Protein AF-A0A4Q2M3E2-F1 (afdb_monomer)

Structure (mmCIF, N/CA/C/O backbone):
data_AF-A0A4Q2M3E2-F1
#
_entry.id   AF-A0A4Q2M3E2-F1
#
loop_
_atom_site.group_PDB
_atom_site.id
_atom_site.type_symbol
_atom_site.label_atom_id
_atom_site.label_alt_id
_atom_site.label_comp_id
_atom_site.label_asym_id
_atom_site.label_entity_id
_atom_site.label_seq_id
_atom_site.pdbx_PDB_ins_code
_atom_site.Cartn_x
_atom_site.Cartn_y
_atom_site.Cartn_z
_atom_site.occupancy
_atom_site.B_iso_or_equiv
_atom_site.auth_seq_id
_atom_site.auth_comp_id
_atom_site.auth_asym_id
_atom_site.auth_atom_id
_atom_site.pdbx_PDB_model_num
ATOM 1 N N . MET A 1 1 ? 8.301 -7.054 -16.021 1.00 90.81 1 MET A N 1
ATOM 2 C CA . MET A 1 1 ? 7.286 -6.750 -14.988 1.00 90.81 1 MET A CA 1
ATOM 3 C C . MET A 1 1 ? 7.882 -6.357 -13.637 1.00 90.81 1 MET A C 1
ATOM 5 O O . MET A 1 1 ? 7.492 -5.316 -13.138 1.00 90.81 1 MET A O 1
ATOM 9 N N . LEU A 1 2 ? 8.833 -7.103 -13.045 1.00 96.81 2 LEU A N 1
ATOM 10 C CA . LEU A 1 2 ? 9.427 -6.723 -11.745 1.00 96.81 2 LEU A CA 1
ATOM 11 C C . LEU A 1 2 ? 10.051 -5.319 -11.746 1.00 96.81 2 LEU A C 1
ATOM 13 O O . LEU A 1 2 ? 9.661 -4.465 -10.958 1.00 96.81 2 LEU A O 1
ATOM 17 N N . GLN A 1 3 ? 11.000 -5.068 -12.649 1.00 97.94 3 GLN A N 1
ATOM 18 C CA . GLN A 1 3 ? 11.699 -3.783 -12.718 1.00 97.94 3 GLN A CA 1
ATOM 19 C C . GLN A 1 3 ? 10.750 -2.615 -13.013 1.00 97.94 3 GLN A C 1
ATOM 21 O O . GLN A 1 3 ? 10.870 -1.560 -12.407 1.00 97.94 3 GLN A O 1
ATOM 26 N N . GLU A 1 4 ? 9.775 -2.834 -13.892 1.00 98.00 4 GLU A N 1
ATOM 27 C CA . GLU A 1 4 ? 8.735 -1.862 -14.233 1.00 98.00 4 GLU A CA 1
ATOM 28 C C . GLU A 1 4 ? 7.862 -1.507 -13.020 1.00 98.00 4 GLU A C 1
ATOM 30 O O . GLU A 1 4 ? 7.656 -0.331 -12.735 1.00 98.00 4 GLU A O 1
ATOM 35 N N . ALA A 1 5 ? 7.419 -2.505 -12.245 1.00 98.25 5 ALA A N 1
ATOM 36 C CA . ALA A 1 5 ? 6.669 -2.281 -11.012 1.00 98.25 5 ALA A CA 1
ATOM 37 C C . ALA A 1 5 ? 7.482 -1.481 -9.985 1.00 98.25 5 ALA A C 1
ATOM 39 O O . ALA A 1 5 ? 6.970 -0.532 -9.393 1.00 98.25 5 ALA A O 1
ATOM 40 N N . LEU A 1 6 ? 8.764 -1.820 -9.809 1.00 98.44 6 LEU A N 1
ATOM 41 C CA . LEU A 1 6 ? 9.655 -1.094 -8.903 1.00 98.44 6 LEU A CA 1
ATOM 42 C C . LEU A 1 6 ? 9.876 0.354 -9.355 1.00 98.44 6 LEU A C 1
ATOM 44 O O . LEU A 1 6 ? 9.803 1.257 -8.526 1.00 98.44 6 LEU A O 1
ATOM 48 N N . GLN A 1 7 ? 10.105 0.586 -10.649 1.00 98.44 7 GLN A N 1
ATOM 49 C CA . GLN A 1 7 ? 10.254 1.933 -11.207 1.00 98.44 7 GLN A CA 1
ATOM 50 C C . GLN A 1 7 ? 8.977 2.755 -11.048 1.00 98.44 7 GLN A C 1
ATOM 52 O O . GLN A 1 7 ? 9.047 3.913 -10.642 1.00 98.44 7 GLN A O 1
ATOM 57 N N . LYS A 1 8 ? 7.810 2.158 -11.310 1.00 98.19 8 LYS A N 1
ATOM 58 C CA . LYS A 1 8 ? 6.512 2.811 -11.122 1.00 98.19 8 LYS A CA 1
ATOM 59 C C . LYS A 1 8 ? 6.305 3.235 -9.667 1.00 98.19 8 LYS A C 1
ATOM 61 O O . LYS A 1 8 ? 6.026 4.402 -9.418 1.00 98.19 8 LYS A O 1
ATOM 66 N N . LEU A 1 9 ? 6.504 2.328 -8.710 1.00 98.19 9 LEU A N 1
ATOM 67 C CA . LEU A 1 9 ? 6.361 2.643 -7.284 1.00 98.19 9 LEU A CA 1
ATOM 68 C C . LEU A 1 9 ? 7.360 3.718 -6.829 1.00 98.19 9 LEU A C 1
ATOM 70 O O . LEU A 1 9 ? 6.979 4.648 -6.126 1.00 98.19 9 LEU A O 1
ATOM 74 N N . GLN A 1 10 ? 8.620 3.637 -7.266 1.00 98.12 10 GLN A N 1
ATOM 75 C CA . GLN A 1 10 ? 9.626 4.666 -6.973 1.00 98.12 10 GLN A CA 1
ATOM 76 C C . GLN A 1 10 ? 9.237 6.029 -7.549 1.00 98.12 10 GLN A C 1
ATOM 78 O O . GLN A 1 10 ? 9.383 7.042 -6.867 1.00 98.12 10 GLN A O 1
ATOM 83 N N . LYS A 1 11 ? 8.713 6.057 -8.780 1.00 98.12 11 LYS A N 1
ATOM 84 C CA . LYS A 1 11 ? 8.223 7.280 -9.415 1.00 98.12 11 LYS A CA 1
ATOM 85 C C . LYS A 1 11 ? 7.061 7.888 -8.632 1.00 98.12 11 LYS A C 1
ATOM 87 O O . LYS A 1 11 ? 7.096 9.077 -8.354 1.00 98.12 11 LYS A O 1
ATOM 92 N N . GLU A 1 12 ? 6.080 7.089 -8.220 1.00 97.62 12 GLU A N 1
ATOM 93 C CA . GLU A 1 12 ? 4.945 7.576 -7.423 1.00 97.62 12 GLU A CA 1
ATOM 94 C C . GLU A 1 12 ? 5.381 8.177 -6.076 1.00 97.62 12 GLU A C 1
ATOM 96 O O . GLU A 1 12 ? 4.845 9.204 -5.652 1.00 97.62 12 GLU A O 1
ATOM 101 N N . VAL A 1 13 ? 6.389 7.579 -5.430 1.00 97.56 13 VAL A N 1
ATOM 102 C CA . VAL A 1 13 ? 7.006 8.126 -4.211 1.00 97.56 13 VAL A CA 1
ATOM 103 C C . VAL A 1 13 ? 7.719 9.451 -4.494 1.00 97.56 13 VAL A C 1
ATOM 105 O O . VAL A 1 13 ? 7.543 10.414 -3.748 1.00 97.56 13 VAL A O 1
ATOM 108 N N . ALA A 1 14 ? 8.505 9.518 -5.571 1.00 97.19 14 ALA A N 1
ATOM 109 C CA . ALA A 1 14 ? 9.248 10.718 -5.953 1.00 97.19 14 ALA A CA 1
ATOM 110 C C . ALA A 1 14 ? 8.330 11.879 -6.376 1.00 97.19 14 ALA A C 1
ATOM 112 O O . ALA A 1 14 ? 8.617 13.030 -6.051 1.00 97.19 14 ALA A O 1
ATOM 113 N N . ASP A 1 15 ? 7.213 11.577 -7.043 1.00 96.88 15 AS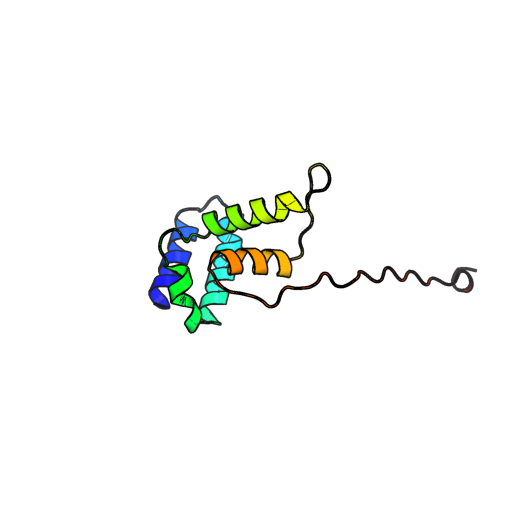P A N 1
ATOM 114 C CA . ASP A 1 15 ? 6.208 12.551 -7.481 1.00 96.88 15 ASP A CA 1
ATOM 115 C C . ASP A 1 15 ? 5.367 13.092 -6.296 1.00 96.88 15 ASP A C 1
ATOM 117 O O . ASP A 1 15 ? 4.680 14.106 -6.436 1.00 96.88 15 ASP A O 1
ATOM 121 N N . SER A 1 16 ? 5.459 12.473 -5.107 1.00 93.81 16 SER A N 1
ATOM 122 C CA . SER A 1 16 ? 4.694 12.830 -3.897 1.00 93.81 16 SER A CA 1
ATOM 123 C C . SER A 1 16 ? 5.585 13.199 -2.691 1.00 93.81 16 SER A C 1
ATOM 125 O O . SER A 1 16 ? 5.390 12.681 -1.589 1.00 93.81 16 SER A O 1
ATOM 127 N N . PRO A 1 17 ? 6.558 14.124 -2.821 1.00 88.69 17 PRO A N 1
ATOM 128 C CA . PRO A 1 17 ? 7.628 14.311 -1.830 1.00 88.69 17 PRO A CA 1
ATOM 129 C C . PRO A 1 17 ? 7.150 14.828 -0.463 1.00 88.69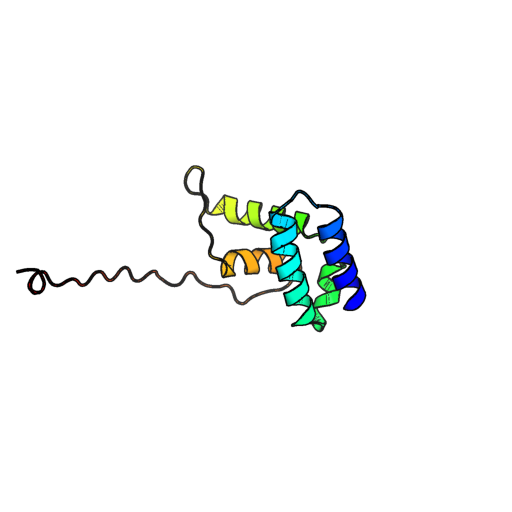 17 PRO A C 1
ATOM 131 O O . PRO A 1 17 ? 7.854 14.678 0.536 1.00 88.69 17 PRO A O 1
ATOM 134 N N . LYS A 1 18 ? 5.965 15.447 -0.410 1.00 92.25 18 LYS A N 1
ATOM 135 C CA . LYS A 1 18 ? 5.360 15.989 0.818 1.00 92.25 18 LYS A CA 1
ATOM 136 C C . LYS A 1 18 ? 4.369 15.029 1.482 1.00 92.25 18 LYS A C 1
ATOM 138 O O . LYS A 1 18 ? 3.911 15.321 2.580 1.00 92.25 18 LYS A O 1
ATOM 143 N N . ASP A 1 19 ? 4.039 13.909 0.842 1.00 94.56 19 ASP A N 1
ATOM 144 C CA . ASP A 1 19 ? 3.083 12.939 1.371 1.00 94.56 19 ASP A CA 1
ATOM 145 C C . ASP A 1 19 ? 3.833 11.832 2.128 1.00 94.56 19 ASP A C 1
ATOM 147 O O . ASP A 1 19 ? 4.479 10.955 1.551 1.00 94.56 19 ASP A O 1
ATOM 151 N N . GLU A 1 20 ? 3.812 11.908 3.459 1.00 94.94 20 GLU A N 1
ATOM 152 C CA . GLU A 1 20 ? 4.442 10.914 4.337 1.00 94.94 20 GLU A CA 1
ATOM 153 C C . GLU A 1 20 ? 3.814 9.525 4.206 1.00 94.94 20 GLU A C 1
ATOM 155 O O . GLU A 1 20 ? 4.534 8.527 4.263 1.00 94.94 20 GLU A O 1
ATOM 160 N N . TYR A 1 21 ? 2.508 9.447 3.947 1.00 94.50 21 TYR A N 1
ATOM 161 C CA . TYR A 1 21 ? 1.805 8.177 3.795 1.00 94.50 21 TYR A CA 1
ATOM 162 C C . TYR A 1 21 ? 2.217 7.476 2.505 1.00 94.50 21 TYR A C 1
ATOM 164 O O . TYR A 1 21 ? 2.479 6.272 2.517 1.00 94.50 21 TYR A O 1
ATOM 172 N N . VAL A 1 22 ? 2.333 8.225 1.402 1.00 96.69 22 VAL A N 1
ATOM 173 C CA . VAL A 1 22 ? 2.824 7.680 0.126 1.00 96.69 22 VAL A CA 1
ATOM 174 C C . VAL A 1 22 ? 4.275 7.222 0.255 1.00 96.69 22 VAL A C 1
ATOM 176 O O . VAL A 1 22 ? 4.611 6.149 -0.242 1.00 96.69 22 VAL A O 1
ATOM 179 N N . ARG A 1 23 ? 5.129 7.976 0.959 1.00 95.81 23 ARG A N 1
ATOM 180 C CA . ARG A 1 23 ? 6.529 7.582 1.191 1.00 95.81 23 ARG A CA 1
ATOM 181 C C . ARG A 1 23 ? 6.642 6.295 2.010 1.00 95.81 23 ARG A C 1
ATOM 183 O O . ARG A 1 23 ? 7.333 5.370 1.583 1.00 95.81 23 ARG A O 1
ATOM 190 N N . MET A 1 24 ? 5.951 6.223 3.148 1.00 95.44 24 MET A N 1
ATOM 191 C CA . MET A 1 24 ? 5.980 5.052 4.029 1.00 95.44 24 MET A CA 1
ATOM 192 C C . MET A 1 24 ? 5.409 3.816 3.326 1.00 95.44 24 MET A C 1
ATOM 194 O O . MET A 1 24 ? 6.069 2.780 3.255 1.00 95.44 24 MET A O 1
ATOM 198 N N . LEU A 1 25 ? 4.210 3.933 2.744 1.00 96.50 25 LEU A N 1
ATOM 199 C CA . LEU A 1 25 ? 3.575 2.807 2.066 1.00 96.50 25 LEU A CA 1
ATOM 200 C C . LEU A 1 25 ? 4.336 2.398 0.802 1.00 96.50 25 LEU A C 1
ATOM 202 O O . LEU A 1 25 ? 4.440 1.213 0.498 1.00 96.50 25 LEU A O 1
ATOM 206 N N . GLY A 1 26 ? 4.905 3.357 0.073 1.00 97.12 26 GLY A N 1
ATOM 207 C CA . GLY A 1 26 ? 5.725 3.081 -1.100 1.00 97.12 26 GLY A CA 1
ATOM 208 C C . GLY A 1 26 ? 6.950 2.229 -0.775 1.00 97.12 26 GLY A C 1
ATOM 209 O O . GLY A 1 26 ? 7.228 1.276 -1.502 1.00 97.12 26 GLY A O 1
ATOM 210 N N . ALA A 1 27 ? 7.640 2.507 0.335 1.00 96.38 27 ALA A N 1
ATOM 211 C CA . ALA A 1 27 ? 8.762 1.685 0.790 1.00 96.38 27 ALA A CA 1
ATOM 212 C C . ALA A 1 27 ? 8.328 0.240 1.109 1.00 96.38 27 ALA A C 1
ATOM 214 O O . ALA A 1 27 ? 8.965 -0.710 0.645 1.00 96.38 27 ALA A O 1
ATOM 215 N N . GLU A 1 28 ? 7.210 0.074 1.820 1.00 96.44 28 GLU A N 1
ATOM 216 C CA . GLU A 1 28 ? 6.621 -1.239 2.121 1.00 96.44 28 GLU A CA 1
ATOM 217 C C . GLU A 1 28 ? 6.243 -2.014 0.850 1.00 96.44 28 GLU A C 1
ATOM 219 O O . GLU A 1 28 ? 6.594 -3.187 0.704 1.00 96.44 28 GLU A O 1
ATOM 224 N N . LEU A 1 29 ? 5.587 -1.364 -0.116 1.00 97.81 29 LEU A N 1
ATOM 225 C CA . LEU A 1 29 ? 5.190 -2.000 -1.376 1.00 97.81 29 LEU A CA 1
ATOM 226 C C . LEU A 1 29 ? 6.395 -2.369 -2.248 1.00 97.81 29 LEU A C 1
ATOM 228 O O . LEU A 1 29 ? 6.409 -3.439 -2.856 1.00 97.81 29 LEU A O 1
ATOM 232 N N . ILE A 1 30 ? 7.432 -1.529 -2.280 1.00 98.31 30 ILE A N 1
ATOM 233 C CA . ILE A 1 30 ? 8.694 -1.835 -2.965 1.00 98.31 30 ILE A CA 1
ATOM 234 C C . ILE A 1 30 ? 9.335 -3.093 -2.363 1.00 98.31 30 ILE A C 1
ATOM 236 O O . ILE A 1 30 ? 9.767 -3.979 -3.105 1.00 98.31 30 ILE A O 1
ATOM 240 N N . ASN A 1 31 ? 9.378 -3.200 -1.033 1.00 97.88 31 ASN A N 1
ATOM 241 C CA . ASN A 1 31 ? 9.902 -4.384 -0.352 1.00 97.88 31 ASN A CA 1
ATOM 242 C C . ASN A 1 31 ? 9.034 -5.619 -0.622 1.00 97.88 31 ASN A C 1
ATOM 244 O O . ASN A 1 31 ? 9.567 -6.685 -0.935 1.00 97.88 31 ASN A O 1
ATOM 248 N N . TYR A 1 32 ? 7.709 -5.465 -0.595 1.00 97.25 32 TYR A N 1
ATOM 249 C CA . TYR A 1 32 ? 6.772 -6.538 -0.914 1.00 97.25 32 TYR A CA 1
ATOM 250 C C . TYR A 1 32 ? 6.992 -7.094 -2.328 1.00 97.25 32 TYR A C 1
ATOM 252 O O . TYR A 1 32 ? 7.091 -8.309 -2.500 1.00 97.25 32 TYR A O 1
ATOM 260 N N . VAL A 1 33 ? 7.119 -6.223 -3.333 1.00 97.81 33 VAL A N 1
ATOM 261 C CA . VAL A 1 33 ? 7.334 -6.617 -4.735 1.00 97.81 33 VAL A CA 1
ATOM 262 C C . VAL A 1 33 ? 8.686 -7.307 -4.935 1.00 97.81 33 VAL A C 1
ATOM 264 O O . VAL A 1 33 ? 8.773 -8.257 -5.711 1.00 97.81 33 VAL A O 1
ATOM 267 N N . ARG A 1 34 ? 9.739 -6.884 -4.221 1.00 97.75 34 ARG A N 1
ATOM 268 C CA . ARG A 1 34 ? 11.043 -7.576 -4.242 1.00 97.75 34 ARG A CA 1
ATOM 269 C C . ARG A 1 34 ? 10.955 -8.987 -3.665 1.00 97.75 34 ARG A C 1
ATOM 271 O O . ARG A 1 34 ? 11.565 -9.895 -4.219 1.00 97.75 34 ARG A O 1
ATOM 278 N N . ALA A 1 35 ? 10.209 -9.158 -2.576 1.00 97.62 35 ALA A N 1
ATOM 279 C CA . ALA A 1 35 ? 10.013 -10.455 -1.933 1.00 97.62 35 ALA A CA 1
ATOM 280 C C . ALA A 1 35 ? 9.062 -11.378 -2.719 1.00 97.62 35 ALA A C 1
ATOM 282 O O . ALA A 1 35 ? 9.169 -12.594 -2.608 1.00 97.62 35 ALA A O 1
ATOM 283 N N . ASN A 1 36 ? 8.155 -10.812 -3.522 1.00 97.25 36 ASN A N 1
ATOM 284 C CA . ASN A 1 36 ? 7.123 -11.539 -4.267 1.00 97.25 36 ASN A CA 1
ATOM 285 C C . ASN A 1 36 ? 7.132 -11.119 -5.750 1.00 97.25 36 ASN A C 1
ATOM 287 O O . ASN A 1 36 ? 6.210 -10.440 -6.220 1.00 97.25 36 ASN A O 1
ATOM 291 N N . PRO A 1 37 ? 8.187 -11.467 -6.509 1.00 96.94 37 PRO A N 1
ATOM 292 C CA . PRO A 1 37 ? 8.357 -10.989 -7.880 1.00 96.94 37 PRO A CA 1
ATOM 293 C C . PRO A 1 37 ? 7.256 -11.472 -8.837 1.00 96.94 37 PRO A C 1
ATOM 295 O O . PRO A 1 37 ? 6.977 -10.802 -9.834 1.00 96.94 37 PRO A O 1
ATOM 298 N N . ASP A 1 38 ? 6.589 -12.586 -8.522 1.00 96.94 38 ASP A N 1
ATOM 299 C CA . ASP A 1 38 ? 5.426 -13.108 -9.247 1.00 96.94 38 ASP A CA 1
ATOM 300 C C . ASP A 1 38 ? 4.204 -12.175 -9.160 1.00 96.94 38 ASP A C 1
ATOM 302 O O . ASP A 1 38 ? 3.365 -12.168 -10.061 1.00 96.94 38 ASP A O 1
ATOM 306 N N . LYS A 1 39 ? 4.120 -11.335 -8.118 1.00 97.50 39 LYS A N 1
ATOM 307 C CA . LYS A 1 39 ? 3.033 -10.358 -7.932 1.00 97.50 39 LYS A CA 1
ATOM 308 C C . LYS A 1 39 ? 3.278 -9.024 -8.629 1.00 97.50 39 LYS A C 1
ATOM 310 O O . LYS A 1 39 ? 2.348 -8.227 -8.735 1.00 97.50 39 LYS A O 1
ATOM 315 N N . ALA A 1 40 ? 4.480 -8.770 -9.148 1.00 97.81 40 ALA A N 1
ATOM 316 C CA . ALA A 1 40 ? 4.828 -7.499 -9.788 1.00 97.81 40 ALA A CA 1
ATOM 317 C C . ALA A 1 40 ? 3.835 -7.007 -10.870 1.00 97.81 40 ALA A C 1
ATOM 319 O O . ALA A 1 40 ? 3.542 -5.809 -10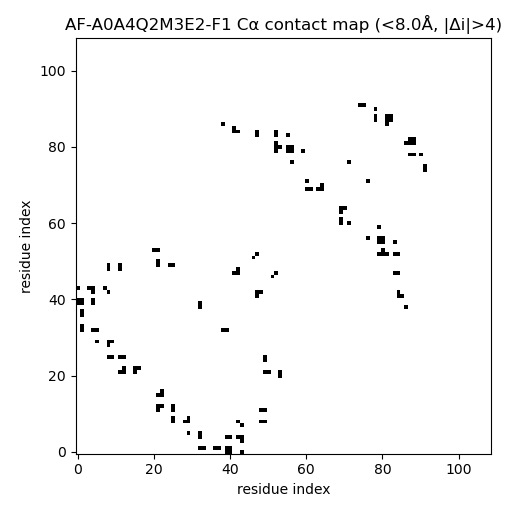.877 1.00 97.81 40 ALA A O 1
ATOM 320 N N . PRO A 1 41 ? 3.260 -7.862 -11.750 1.00 97.69 41 PRO A N 1
ATOM 321 C CA . PRO A 1 41 ? 2.293 -7.414 -12.759 1.00 97.69 41 PRO A CA 1
ATOM 322 C C . PRO A 1 41 ? 1.056 -6.713 -12.175 1.00 97.69 41 PRO A C 1
ATOM 324 O O . PRO A 1 41 ? 0.477 -5.841 -12.819 1.00 97.69 41 PRO A O 1
ATOM 327 N N . LEU A 1 42 ? 0.666 -7.044 -10.942 1.00 97.56 42 LEU A N 1
ATOM 328 C CA . LEU A 1 42 ? -0.507 -6.464 -10.284 1.00 97.56 42 LEU A CA 1
ATOM 329 C C . LEU A 1 42 ? -0.311 -4.985 -9.924 1.00 97.56 42 LEU A C 1
ATOM 331 O O . LEU A 1 42 ? -1.277 -4.228 -9.866 1.00 97.56 42 LEU A O 1
ATOM 335 N N . PHE A 1 43 ? 0.936 -4.551 -9.736 1.00 97.44 43 PHE A N 1
ATOM 336 C CA . PHE A 1 43 ? 1.278 -3.178 -9.352 1.00 97.44 43 PHE A CA 1
ATOM 337 C C . PHE A 1 43 ? 1.348 -2.210 -10.534 1.00 97.44 43 PHE A C 1
ATOM 339 O O . PHE A 1 43 ? 1.278 -0.994 -10.338 1.00 97.44 43 PHE A O 1
ATOM 346 N N . VAL A 1 44 ? 1.459 -2.735 -11.756 1.00 96.56 44 VAL A N 1
ATOM 347 C CA . VAL A 1 44 ? 1.448 -1.950 -13.001 1.00 96.56 44 VAL A CA 1
ATOM 348 C C . VAL A 1 44 ? 0.094 -1.979 -13.709 1.00 96.56 44 VAL A C 1
ATOM 350 O O . VAL A 1 44 ? -0.079 -1.308 -14.722 1.00 96.56 44 VAL A O 1
ATOM 353 N N . ALA A 1 45 ? -0.878 -2.730 -13.180 1.00 95.75 45 ALA A N 1
ATOM 354 C CA . ALA A 1 45 ? -2.208 -2.808 -13.763 1.00 95.75 45 ALA A CA 1
ATOM 355 C C . ALA A 1 45 ? -2.879 -1.423 -13.818 1.00 95.75 45 ALA A C 1
ATOM 357 O O . ALA A 1 45 ? -2.670 -0.563 -12.955 1.00 95.75 45 ALA A O 1
ATOM 358 N N . GLN A 1 46 ? -3.705 -1.208 -14.844 1.00 94.38 46 GLN A N 1
ATOM 359 C CA . GLN A 1 46 ? -4.353 0.080 -15.075 1.00 94.38 46 GLN A CA 1
ATOM 360 C C . GLN A 1 46 ? -5.168 0.519 -13.849 1.00 94.38 46 GLN A C 1
ATOM 362 O O . GLN A 1 46 ? -5.921 -0.259 -13.262 1.00 94.38 46 GLN A O 1
ATOM 367 N N . GLY A 1 47 ? -5.004 1.784 -13.458 1.00 92.81 47 GLY A N 1
ATOM 368 C CA . GLY A 1 47 ? -5.718 2.378 -12.328 1.00 92.81 47 GLY A CA 1
ATOM 369 C C . GLY A 1 47 ? -5.179 2.000 -10.946 1.00 92.81 47 GLY A C 1
ATOM 370 O O . GLY A 1 47 ? -5.764 2.437 -9.958 1.00 92.81 47 GLY A O 1
ATOM 371 N N . LYS A 1 48 ? -4.087 1.224 -10.848 1.00 96.69 48 LYS A N 1
ATOM 372 C CA . LYS A 1 48 ? -3.414 0.931 -9.575 1.00 96.69 48 LYS A CA 1
ATOM 373 C C . LYS A 1 48 ? -2.392 2.012 -9.235 1.00 96.69 48 LYS A C 1
ATOM 375 O O . LYS A 1 48 ? -1.526 2.312 -10.055 1.00 96.69 48 LYS A O 1
ATOM 380 N N . SER A 1 49 ? -2.452 2.552 -8.023 1.00 98.00 49 SER A N 1
ATOM 381 C CA . SER A 1 49 ? -1.454 3.482 -7.477 1.00 98.00 49 SER A CA 1
ATOM 382 C C . SER A 1 49 ? -1.371 3.389 -5.952 1.00 98.00 49 SER A C 1
ATOM 384 O O . SER A 1 49 ? -2.307 2.916 -5.297 1.00 98.00 49 SER A O 1
ATOM 386 N N . ILE A 1 50 ? -0.278 3.886 -5.372 1.00 98.00 50 ILE A N 1
ATOM 387 C CA . ILE A 1 50 ? -0.072 3.984 -3.922 1.00 98.00 50 ILE A CA 1
ATOM 388 C C . ILE A 1 50 ? -1.183 4.840 -3.309 1.00 98.00 50 ILE A C 1
ATOM 390 O O . ILE A 1 50 ? -1.852 4.411 -2.369 1.00 98.00 50 ILE A O 1
ATOM 394 N N . GLN A 1 51 ? -1.459 6.006 -3.897 1.00 97.12 51 GLN A N 1
ATOM 395 C CA . GLN A 1 51 ? -2.535 6.887 -3.441 1.00 97.12 51 GLN A CA 1
ATOM 396 C C . GLN A 1 51 ? -3.915 6.218 -3.551 1.00 97.12 51 GLN A C 1
ATOM 398 O O . GLN A 1 51 ? -4.748 6.353 -2.652 1.00 97.12 51 GLN A O 1
ATOM 403 N N . GLY A 1 52 ? -4.150 5.441 -4.613 1.00 97.69 52 GLY A N 1
ATOM 404 C CA . GLY A 1 52 ? -5.367 4.647 -4.772 1.00 97.69 52 GLY A CA 1
ATOM 405 C C . GLY A 1 52 ? -5.521 3.589 -3.679 1.00 97.69 52 GLY A C 1
ATOM 406 O O . GLY A 1 52 ? -6.610 3.428 -3.126 1.00 97.69 52 GLY A O 1
ATOM 407 N N . SER A 1 53 ? -4.424 2.932 -3.302 1.00 97.50 53 SER A N 1
ATOM 408 C CA . SER A 1 53 ? -4.416 1.945 -2.220 1.00 97.50 53 SER A CA 1
ATOM 409 C C . SER A 1 53 ? -4.647 2.572 -0.838 1.00 97.50 53 SE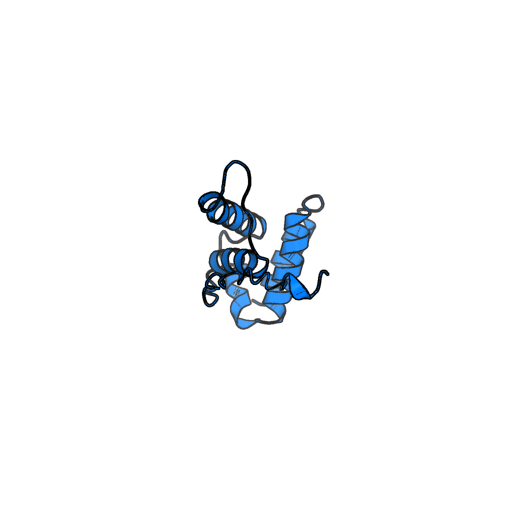R A C 1
ATOM 411 O O . SER A 1 53 ? -5.414 2.026 -0.046 1.00 97.50 53 SER A O 1
ATOM 413 N N . LEU A 1 54 ? -4.112 3.772 -0.577 1.00 96.19 54 LEU A N 1
ATOM 414 C CA . LEU A 1 54 ? -4.412 4.550 0.634 1.00 96.19 54 LEU A CA 1
ATOM 415 C C . LEU A 1 54 ? -5.887 4.965 0.695 1.00 96.19 54 LEU A C 1
ATOM 417 O O . LEU A 1 54 ? -6.522 4.862 1.745 1.00 96.19 54 LEU A O 1
ATOM 421 N N . ALA A 1 55 ? -6.463 5.396 -0.430 1.00 96.25 55 ALA A N 1
ATOM 422 C CA . ALA A 1 55 ? -7.884 5.726 -0.507 1.00 96.25 55 ALA A CA 1
ATOM 423 C C . ALA A 1 55 ? -8.774 4.493 -0.269 1.00 96.25 55 ALA A C 1
ATOM 425 O O . ALA A 1 55 ? -9.805 4.598 0.400 1.00 96.25 55 ALA A O 1
ATOM 426 N N . ALA A 1 56 ? -8.379 3.324 -0.781 1.00 95.62 56 ALA A N 1
ATOM 427 C CA . ALA A 1 56 ? -9.064 2.062 -0.515 1.00 95.62 56 ALA A CA 1
ATOM 428 C C . ALA A 1 56 ? -8.979 1.674 0.969 1.00 95.62 56 ALA A C 1
ATOM 430 O O . ALA A 1 56 ? -10.008 1.358 1.571 1.00 95.62 56 ALA A O 1
ATOM 431 N N . MET A 1 57 ? -7.792 1.795 1.574 1.00 94.44 57 MET A N 1
ATOM 432 C CA . MET A 1 57 ? -7.582 1.570 3.005 1.00 94.44 57 MET A CA 1
ATOM 433 C C . MET A 1 57 ? -8.482 2.470 3.847 1.00 94.44 57 MET A C 1
ATOM 435 O O . MET A 1 57 ? -9.251 1.975 4.668 1.00 94.44 57 MET A O 1
ATOM 439 N N . ARG A 1 58 ? -8.487 3.778 3.574 1.00 93.81 58 ARG A N 1
ATOM 440 C CA . ARG A 1 58 ? -9.370 4.731 4.252 1.00 93.81 58 ARG A CA 1
ATOM 441 C C . ARG A 1 58 ? -10.842 4.312 4.168 1.00 93.81 58 ARG A C 1
ATOM 443 O O . ARG A 1 58 ? -11.499 4.236 5.200 1.00 93.81 58 ARG A O 1
ATOM 450 N N . LYS A 1 59 ? -11.351 3.991 2.973 1.00 94.50 59 LYS A N 1
ATOM 451 C CA . LYS A 1 59 ? -12.757 3.580 2.777 1.00 94.50 59 LYS A CA 1
ATOM 452 C C . LYS A 1 59 ? -13.119 2.292 3.517 1.00 94.50 59 LYS A C 1
ATOM 454 O O . LYS A 1 59 ? -14.250 2.148 3.976 1.00 94.50 59 LYS A O 1
ATOM 459 N N . ALA A 1 60 ? -12.203 1.329 3.596 1.00 92.25 60 ALA A N 1
ATOM 460 C CA . ALA A 1 60 ? -12.439 0.089 4.330 1.00 92.25 60 ALA A CA 1
ATOM 461 C C . ALA A 1 60 ? -12.486 0.339 5.844 1.00 92.25 60 ALA A C 1
ATOM 463 O O . ALA A 1 60 ? -13.377 -0.160 6.530 1.00 92.25 60 ALA A O 1
ATOM 464 N N . VAL A 1 61 ? -11.559 1.155 6.342 1.00 91.62 61 VAL A N 1
ATOM 465 C CA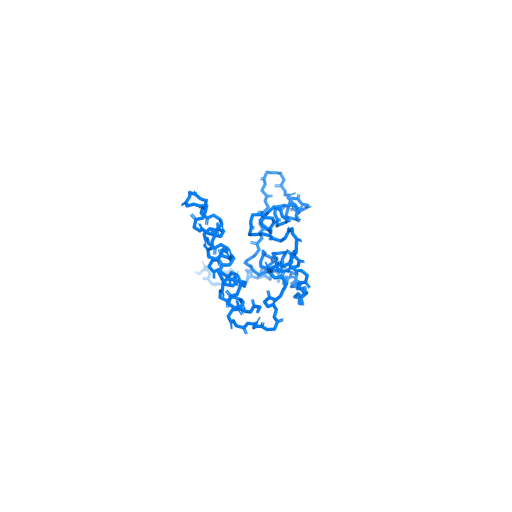 . VAL A 1 61 ? -11.406 1.486 7.763 1.00 91.62 61 VAL A CA 1
ATOM 466 C C . VAL A 1 61 ? -12.531 2.393 8.265 1.00 91.62 61 VAL A C 1
ATOM 468 O O . VAL A 1 61 ? -13.007 2.217 9.385 1.00 91.62 61 VAL A O 1
ATOM 471 N N . GLU A 1 62 ? -13.042 3.295 7.423 1.00 92.88 62 GLU A N 1
ATOM 472 C CA . GLU A 1 62 ? -14.202 4.144 7.731 1.00 92.88 62 GLU A CA 1
ATOM 473 C C . GLU A 1 62 ? -15.446 3.331 8.135 1.00 92.88 62 GLU A C 1
ATOM 475 O O . GLU A 1 62 ? -16.253 3.812 8.927 1.00 92.88 62 GLU A O 1
ATOM 480 N N . LYS A 1 63 ? -15.578 2.078 7.678 1.00 91.44 63 LYS A N 1
ATOM 481 C CA . LYS A 1 63 ? -16.687 1.184 8.063 1.00 91.44 63 LYS A CA 1
ATOM 482 C C . LYS A 1 63 ? -16.592 0.670 9.502 1.00 91.44 63 LYS A C 1
ATOM 484 O O . LYS A 1 63 ? -17.609 0.291 10.069 1.00 91.44 63 LYS A O 1
ATOM 489 N N . LYS A 1 64 ? -15.386 0.627 10.076 1.00 89.50 64 LYS A N 1
ATOM 490 C CA . LYS A 1 64 ? -15.116 0.180 11.457 1.00 89.50 64 LYS A CA 1
ATOM 491 C C . LYS A 1 64 ? -15.023 1.352 12.444 1.00 89.50 64 LYS A C 1
ATOM 493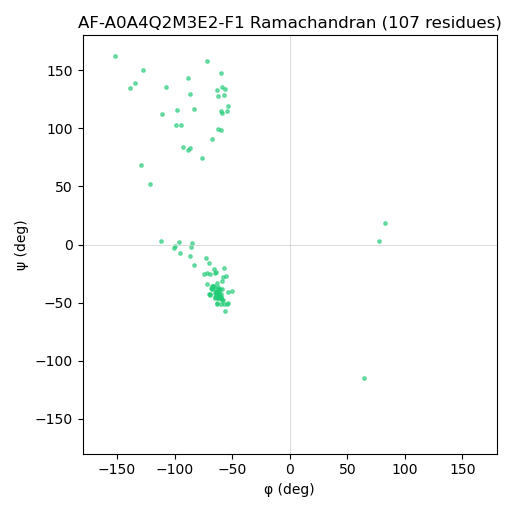 O O . LYS A 1 64 ? -14.712 1.157 13.616 1.00 89.50 64 LYS A O 1
ATOM 498 N N . LYS A 1 65 ? -15.233 2.576 11.963 1.00 92.12 65 LYS A N 1
ATOM 499 C CA . LYS A 1 65 ? -15.036 3.809 12.720 1.00 92.12 65 LYS A CA 1
ATOM 500 C C . LYS A 1 65 ? -15.991 3.892 13.911 1.00 92.12 65 LYS A C 1
ATOM 502 O O . LYS A 1 65 ? -17.196 3.714 13.759 1.00 92.12 65 LYS A O 1
ATOM 507 N N . GLN A 1 66 ? -15.455 4.243 15.074 1.00 90.62 66 GLN A N 1
ATOM 508 C CA . GLN A 1 66 ? -16.219 4.591 16.268 1.00 90.62 66 GLN A CA 1
ATOM 509 C C . GLN A 1 66 ? -16.042 6.094 16.524 1.00 90.62 66 GLN A C 1
ATOM 511 O O . GLN A 1 66 ? -14.942 6.580 16.788 1.00 90.62 66 GLN A O 1
ATOM 516 N N . GLY A 1 67 ? -17.121 6.865 16.357 1.00 90.94 67 GLY A N 1
ATOM 517 C CA . GLY A 1 67 ? -17.071 8.327 16.430 1.00 90.94 67 GLY A CA 1
ATOM 518 C C . GLY A 1 67 ? -16.212 8.944 15.317 1.00 90.94 67 GLY A C 1
ATOM 519 O O . GLY A 1 67 ? -16.548 8.866 14.131 1.00 90.94 67 GLY A O 1
ATOM 520 N N . ASN A 1 68 ? -15.102 9.590 15.689 1.00 91.81 68 ASN A N 1
ATOM 521 C CA . ASN A 1 68 ? -14.155 10.211 14.758 1.00 91.81 68 ASN A CA 1
ATOM 522 C C . ASN A 1 68 ? -12.899 9.358 14.474 1.00 91.81 68 ASN A C 1
ATOM 524 O O . ASN A 1 68 ? -12.104 9.764 13.629 1.00 91.81 68 ASN A O 1
ATOM 528 N N . MET A 1 69 ? -12.753 8.181 15.092 1.00 90.56 69 MET A N 1
ATOM 529 C CA . MET A 1 69 ? -11.525 7.382 15.050 1.00 90.56 69 MET A CA 1
ATOM 530 C C . MET A 1 69 ? -11.790 5.939 14.614 1.00 90.56 69 MET A C 1
ATOM 532 O O . MET A 1 69 ? -12.853 5.373 14.856 1.00 90.56 69 MET A O 1
ATOM 536 N N . ALA A 1 70 ? -10.800 5.333 13.971 1.00 92.12 70 ALA A N 1
ATOM 537 C CA . ALA A 1 70 ? -10.738 3.900 13.744 1.00 92.12 70 ALA A CA 1
ATOM 538 C C . ALA A 1 70 ? -9.318 3.437 14.071 1.00 92.12 70 ALA A C 1
ATOM 540 O O . ALA A 1 70 ? -8.356 4.128 13.735 1.00 92.12 70 ALA A O 1
ATOM 541 N N . VAL A 1 71 ? -9.201 2.288 14.727 1.00 88.88 71 VAL A N 1
ATOM 542 C CA . VAL A 1 71 ? -7.916 1.659 15.037 1.00 88.88 71 VAL A CA 1
ATOM 543 C C . VAL A 1 71 ? -7.773 0.440 14.140 1.00 88.88 71 VAL A C 1
ATOM 545 O O . VAL A 1 71 ? -8.736 -0.297 13.935 1.00 88.88 71 VAL A O 1
ATOM 548 N N . VAL A 1 72 ? -6.588 0.279 13.564 1.00 90.44 72 VAL A N 1
ATOM 549 C CA . VAL A 1 72 ? -6.271 -0.777 12.604 1.00 90.44 72 VAL A CA 1
ATOM 550 C C . VAL A 1 72 ? -4.887 -1.288 12.946 1.00 90.44 72 VAL A C 1
ATOM 552 O O . VAL A 1 72 ? -3.980 -0.488 13.191 1.00 90.44 72 VAL A O 1
ATOM 555 N N . THR A 1 73 ? -4.719 -2.603 12.971 1.00 91.50 73 THR A N 1
ATOM 556 C CA . THR A 1 73 ? -3.389 -3.196 13.144 1.00 91.50 73 THR A CA 1
ATOM 557 C C . THR A 1 73 ? -2.542 -3.014 11.875 1.00 91.50 73 THR A C 1
ATOM 559 O O . THR A 1 73 ? -3.093 -2.840 10.781 1.00 91.50 73 THR A O 1
ATOM 562 N N . PRO A 1 74 ? -1.201 -3.072 11.968 1.00 89.75 74 PRO A N 1
ATOM 563 C CA . PRO A 1 74 ? -0.342 -3.037 10.784 1.00 89.75 74 PRO A CA 1
ATOM 564 C C . PRO A 1 74 ? -0.713 -4.104 9.740 1.00 89.75 74 PRO A C 1
ATOM 566 O O . PRO A 1 74 ? -0.768 -3.800 8.546 1.00 89.75 74 PRO A O 1
ATOM 569 N N . ASP A 1 75 ? -1.038 -5.322 10.184 1.00 90.75 75 ASP A N 1
ATOM 570 C CA . ASP A 1 75 ? -1.388 -6.439 9.301 1.00 90.75 75 ASP A CA 1
ATOM 571 C C . ASP A 1 75 ? -2.735 -6.240 8.605 1.00 90.75 75 ASP A C 1
ATOM 573 O O . ASP A 1 75 ? -2.839 -6.455 7.396 1.00 90.75 75 ASP A O 1
ATOM 577 N N . GLU A 1 76 ? -3.754 -5.753 9.318 1.00 91.19 76 GLU A N 1
ATOM 578 C CA . GLU A 1 76 ? -5.033 -5.391 8.700 1.00 91.19 76 GLU A CA 1
ATOM 579 C C . GLU A 1 76 ? -4.857 -4.281 7.655 1.00 91.19 76 GLU A C 1
ATOM 581 O O . GLU A 1 76 ? -5.402 -4.375 6.553 1.00 91.19 76 GLU A O 1
ATOM 586 N N . GLY A 1 77 ? -4.078 -3.240 7.972 1.00 92.19 77 GLY A N 1
ATOM 587 C CA . GLY A 1 77 ? -3.797 -2.145 7.040 1.00 92.19 77 GLY A CA 1
ATOM 588 C C . GLY A 1 77 ? -3.108 -2.648 5.771 1.00 92.19 77 GLY A C 1
ATOM 589 O O . GLY A 1 77 ? -3.534 -2.334 4.654 1.00 92.19 77 GLY A O 1
ATOM 590 N N . LYS A 1 78 ? -2.094 -3.503 5.936 1.00 92.81 78 LYS A N 1
ATOM 591 C CA . LYS A 1 78 ? -1.376 -4.141 4.829 1.00 92.81 78 LYS A CA 1
ATOM 592 C C . LYS A 1 78 ? -2.282 -5.055 4.003 1.00 92.81 78 LYS A C 1
ATOM 594 O O . LYS A 1 78 ? -2.227 -4.980 2.777 1.00 92.81 78 LYS A O 1
ATOM 599 N N . SER A 1 79 ? -3.135 -5.858 4.642 1.00 94.25 79 SER A N 1
ATOM 600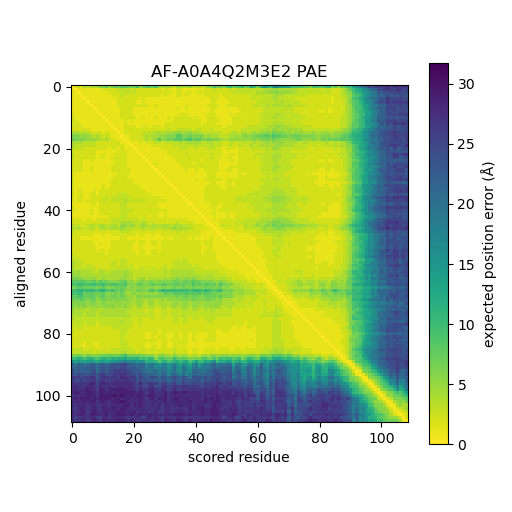 C CA . SER A 1 79 ? -4.121 -6.724 3.973 1.00 94.25 79 SER A CA 1
ATOM 601 C C . SER A 1 79 ? -5.006 -5.911 3.033 1.00 94.25 79 SER A C 1
ATOM 603 O O . SER A 1 79 ? -5.088 -6.215 1.847 1.00 94.25 79 SER A O 1
ATOM 605 N N . ILE A 1 80 ? -5.588 -4.812 3.520 1.00 94.81 80 ILE A N 1
ATOM 606 C CA . ILE A 1 80 ? -6.487 -3.972 2.715 1.00 94.81 80 ILE A CA 1
ATOM 607 C C . ILE A 1 80 ? -5.752 -3.343 1.521 1.00 94.81 80 ILE A C 1
ATOM 609 O O . ILE A 1 80 ? -6.288 -3.271 0.411 1.00 94.81 80 ILE A O 1
ATOM 613 N N . VAL A 1 81 ? -4.515 -2.883 1.731 1.00 96.94 81 VAL A N 1
ATOM 614 C CA . VAL A 1 81 ? -3.685 -2.340 0.648 1.00 96.94 81 VAL A CA 1
ATOM 615 C C . VAL A 1 81 ? -3.391 -3.411 -0.402 1.00 96.94 81 VAL A C 1
ATOM 617 O O . VAL A 1 81 ? -3.514 -3.138 -1.594 1.00 96.94 81 VAL A O 1
ATOM 620 N N . LEU A 1 82 ? -3.018 -4.624 0.004 1.00 96.75 82 LEU A N 1
ATOM 621 C CA . LEU A 1 82 ? -2.716 -5.722 -0.918 1.00 96.75 82 LEU A CA 1
ATOM 622 C C . LEU A 1 82 ? -3.968 -6.205 -1.668 1.00 96.75 82 LEU A C 1
ATOM 624 O O . LEU A 1 82 ? -3.906 -6.424 -2.882 1.00 96.75 82 LEU A O 1
ATOM 628 N N . GLU A 1 83 ? -5.120 -6.254 -1.000 1.00 96.31 83 GLU A N 1
ATOM 629 C CA . GLU A 1 83 ? -6.420 -6.536 -1.618 1.00 96.31 83 GLU A CA 1
ATOM 630 C C . GLU A 1 83 ? -6.756 -5.523 -2.716 1.00 96.31 83 GLU A C 1
ATOM 632 O O . GLU A 1 83 ? -7.249 -5.905 -3.781 1.00 96.31 83 GLU A O 1
ATOM 637 N N . TYR A 1 84 ? -6.420 -4.241 -2.524 1.00 97.56 84 TYR A N 1
ATOM 638 C CA . TYR A 1 84 ? -6.566 -3.243 -3.583 1.00 97.56 84 TYR A CA 1
ATOM 639 C C . TYR A 1 84 ? -5.754 -3.604 -4.835 1.00 97.56 84 TYR A C 1
ATOM 641 O O . TYR A 1 84 ? -6.215 -3.315 -5.936 1.00 97.56 84 TYR A O 1
ATOM 649 N N . TYR A 1 85 ? -4.610 -4.281 -4.725 1.00 97.25 85 TYR A N 1
ATOM 650 C CA . TYR A 1 85 ? -3.853 -4.793 -5.878 1.00 97.25 85 TYR A CA 1
ATOM 651 C C . TYR A 1 85 ? -4.347 -6.161 -6.383 1.00 97.25 85 TYR A C 1
ATOM 653 O O . TYR A 1 85 ? -3.816 -6.677 -7.361 1.00 97.25 85 TYR A O 1
ATOM 661 N N . GLY A 1 86 ? -5.395 -6.732 -5.786 1.00 95.69 86 GLY A N 1
ATOM 662 C CA . GLY A 1 86 ? -5.922 -8.051 -6.147 1.00 95.69 86 GLY A CA 1
ATOM 663 C C . GLY A 1 86 ? -5.163 -9.211 -5.500 1.00 95.69 86 GLY A C 1
ATOM 664 O O . GLY A 1 86 ? -5.257 -10.344 -5.968 1.00 95.69 86 GLY A O 1
ATOM 665 N N . ILE A 1 87 ? -4.399 -8.939 -4.441 1.00 95.62 87 ILE A N 1
ATOM 666 C CA . ILE A 1 87 ? -3.658 -9.945 -3.684 1.00 95.62 87 ILE A CA 1
ATOM 667 C C . ILE A 1 87 ? -4.485 -10.307 -2.456 1.00 95.62 87 ILE A C 1
ATOM 669 O O . ILE A 1 87 ? -4.704 -9.473 -1.584 1.00 95.62 87 ILE A O 1
ATOM 673 N N . GLN A 1 88 ? -4.932 -11.557 -2.385 1.00 90.06 88 GLN A N 1
ATOM 674 C CA . GLN A 1 88 ? -5.623 -12.068 -1.206 1.00 90.06 88 GLN A CA 1
ATOM 675 C C . GLN A 1 88 ? -4.594 -12.510 -0.168 1.00 90.06 88 GLN A C 1
ATOM 677 O O . GLN A 1 88 ? -3.818 -13.438 -0.400 1.00 90.06 88 GLN A O 1
ATOM 682 N N . THR A 1 89 ? -4.591 -11.843 0.975 1.00 81.06 89 THR A N 1
ATOM 683 C CA . THR A 1 89 ? -3.952 -12.321 2.199 1.00 81.06 8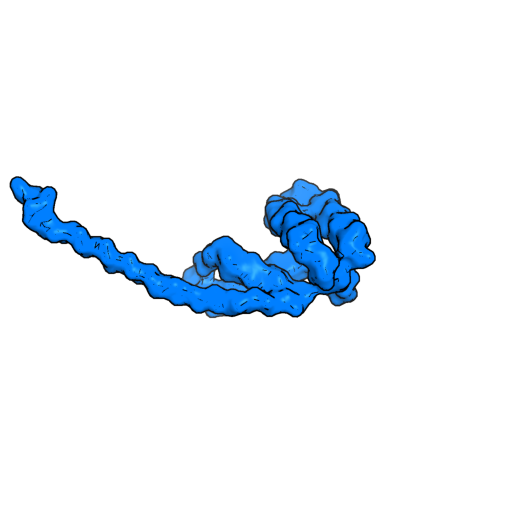9 THR A CA 1
ATOM 684 C C . THR A 1 89 ? -4.964 -13.167 2.962 1.00 81.06 89 THR A C 1
ATOM 686 O O . THR A 1 89 ? -6.160 -12.875 2.939 1.00 81.06 89 THR A O 1
ATOM 689 N N . ALA A 1 90 ? -4.514 -14.245 3.613 1.00 70.06 90 ALA A N 1
ATOM 690 C CA . ALA A 1 90 ? -5.372 -14.954 4.556 1.00 70.06 90 ALA A CA 1
ATOM 691 C C . ALA A 1 90 ? -5.888 -13.912 5.555 1.00 70.06 90 ALA A C 1
ATOM 693 O O . ALA A 1 90 ? -5.090 -13.202 6.166 1.00 70.06 90 ALA A O 1
ATOM 694 N N . LYS A 1 91 ? -7.210 -13.735 5.604 1.00 56.47 91 LYS A N 1
ATOM 695 C CA . LYS A 1 91 ? -7.854 -12.704 6.412 1.00 56.47 91 LYS A CA 1
ATOM 696 C C . LYS A 1 91 ? -7.359 -12.875 7.844 1.00 56.47 91 LYS A C 1
ATOM 698 O O . LYS A 1 91 ? -7.621 -13.916 8.437 1.00 56.47 91 LYS A O 1
ATOM 703 N N . ALA A 1 92 ? -6.630 -11.890 8.366 1.00 53.97 92 ALA A N 1
ATOM 704 C CA . ALA A 1 92 ? -6.300 -11.855 9.780 1.00 53.97 92 ALA A CA 1
ATOM 705 C C . ALA A 1 92 ? -7.635 -11.738 10.526 1.00 53.97 92 ALA A C 1
ATOM 707 O O . ALA A 1 92 ? -8.271 -10.679 10.525 1.00 53.97 92 ALA A O 1
ATOM 708 N N . GLU A 1 93 ? -8.140 -12.859 11.039 1.00 48.66 93 GLU A N 1
ATOM 709 C CA . GLU A 1 93 ? -9.212 -12.819 12.022 1.00 48.66 93 GLU A CA 1
ATOM 710 C C . GLU A 1 93 ? -8.695 -12.004 13.209 1.00 48.66 93 GLU A C 1
ATOM 712 O O . GLU A 1 93 ? -7.530 -12.160 13.582 1.00 48.66 93 GLU A O 1
ATOM 717 N N . PRO A 1 94 ? -9.502 -11.084 13.763 1.00 51.06 94 PRO A N 1
ATOM 718 C CA . PRO A 1 94 ? -9.083 -10.349 14.940 1.00 51.06 94 PRO A CA 1
ATOM 719 C C . PRO A 1 94 ? -8.803 -11.374 16.037 1.00 51.06 94 PRO A C 1
ATOM 721 O O . PRO A 1 94 ? -9.725 -12.055 16.491 1.00 51.06 94 PRO A O 1
ATOM 724 N N . GLU A 1 95 ? -7.538 -11.510 16.434 1.00 47.44 95 GLU A N 1
ATOM 725 C CA . GLU A 1 95 ? -7.207 -12.307 17.606 1.00 47.44 95 GLU A CA 1
ATOM 726 C C . GLU A 1 95 ? -7.991 -11.722 18.788 1.00 47.44 95 GLU A C 1
ATOM 728 O O . GLU A 1 95 ? -7.983 -10.498 18.987 1.00 47.44 95 GLU A O 1
ATOM 733 N N . PRO A 1 96 ? -8.728 -12.546 19.552 1.00 50.91 96 PRO A N 1
ATOM 734 C CA . PRO A 1 96 ? -9.386 -12.063 20.748 1.00 50.91 96 PRO A CA 1
ATOM 735 C C . PRO A 1 96 ? -8.302 -11.516 21.676 1.00 50.91 96 PRO A C 1
ATOM 737 O O . PRO A 1 96 ? -7.446 -12.259 22.152 1.00 50.91 96 PRO A O 1
ATOM 740 N N . VAL A 1 97 ? -8.334 -10.207 21.931 1.00 55.16 97 VAL A N 1
ATOM 741 C CA . VAL A 1 97 ? -7.537 -9.583 22.987 1.00 55.16 97 VAL A CA 1
ATOM 742 C C . VAL A 1 97 ? -7.940 -10.231 24.308 1.00 55.16 97 VAL A C 1
ATOM 744 O O . VAL A 1 97 ? -8.970 -9.899 24.893 1.00 55.16 97 VAL A O 1
ATOM 747 N N . ALA A 1 98 ? -7.147 -11.198 24.762 1.00 54.09 98 ALA A N 1
ATOM 748 C CA . ALA A 1 98 ? -7.259 -11.750 26.098 1.00 54.09 98 ALA A CA 1
ATOM 749 C C . ALA A 1 98 ? -6.841 -10.652 27.081 1.00 54.09 98 ALA A C 1
ATOM 751 O O . ALA A 1 98 ? -5.665 -10.487 27.398 1.00 54.09 98 ALA A O 1
ATOM 752 N N . VAL A 1 99 ? -7.809 -9.861 27.544 1.00 54.28 99 VAL A N 1
ATOM 753 C CA . VAL A 1 99 ? -7.609 -8.938 28.664 1.00 54.28 99 VAL A CA 1
ATOM 754 C C . VAL A 1 99 ? -7.603 -9.777 29.943 1.00 54.28 99 VAL A C 1
ATOM 756 O O . VAL A 1 99 ? -8.585 -9.843 30.674 1.00 54.28 99 VAL A O 1
ATOM 759 N N . GLY A 1 100 ? -6.509 -10.501 30.166 1.00 46.72 100 GLY A N 1
ATOM 760 C CA . GLY A 1 100 ? -6.251 -11.231 31.400 1.00 46.72 100 GLY A CA 1
ATOM 761 C C . GLY A 1 100 ? -5.448 -10.361 32.355 1.00 46.72 100 GLY A C 1
ATOM 762 O O . GLY A 1 100 ? -4.230 -10.477 32.401 1.00 46.72 100 GLY A O 1
ATOM 763 N N . PHE A 1 101 ? -6.111 -9.489 33.116 1.00 58.31 101 PHE A N 1
ATOM 764 C CA . PHE A 1 101 ? -5.534 -8.992 34.367 1.00 58.31 101 PHE A CA 1
ATOM 765 C C . PHE A 1 101 ? -5.908 -9.978 35.476 1.00 58.31 101 PHE A C 1
ATOM 767 O O . PHE A 1 101 ? -6.896 -9.782 36.179 1.00 58.31 101 PHE A O 1
ATOM 774 N N . SER A 1 102 ? -5.138 -11.056 35.615 1.00 59.56 102 SER A N 1
ATOM 775 C CA . SER A 1 102 ? -5.075 -11.806 36.871 1.00 59.56 102 SER A CA 1
ATOM 776 C C . SER A 1 102 ? -3.979 -11.168 37.719 1.00 59.56 102 SER A C 1
ATOM 778 O O . SER A 1 102 ? -2.828 -11.592 37.683 1.00 59.56 102 SER A O 1
ATOM 780 N N . VAL A 1 103 ? -4.308 -10.070 38.396 1.00 61.25 103 VAL A N 1
ATOM 781 C CA . VAL A 1 103 ? -3.535 -9.662 39.570 1.00 61.25 103 VAL A CA 1
ATOM 782 C C . VAL A 1 103 ? -4.346 -10.167 40.744 1.00 61.25 103 VAL A C 1
ATOM 784 O O . VAL A 1 103 ? -5.406 -9.614 41.047 1.00 61.25 103 VAL A O 1
ATOM 787 N N . ASP A 1 104 ? -3.900 -11.273 41.328 1.00 70.50 104 ASP A N 1
ATOM 788 C CA . ASP A 1 104 ? -4.469 -11.761 42.572 1.00 70.50 104 ASP A CA 1
ATOM 789 C C . ASP A 1 104 ? -4.213 -10.697 43.649 1.00 70.50 104 ASP A C 1
ATOM 791 O O . ASP A 1 104 ? -3.097 -10.206 43.814 1.00 70.50 104 ASP A O 1
ATOM 795 N N . ILE A 1 105 ? -5.272 -10.287 44.353 1.00 69.44 105 ILE A N 1
ATOM 796 C CA . ILE A 1 105 ? -5.213 -9.276 45.426 1.00 69.44 105 ILE A CA 1
ATOM 797 C C . ILE A 1 105 ? -4.221 -9.671 46.536 1.00 69.44 105 ILE A C 1
ATOM 799 O O . ILE A 1 105 ? -3.733 -8.800 47.252 1.00 69.44 105 ILE A O 1
ATOM 803 N N . ASP A 1 106 ? -3.886 -10.958 46.632 1.00 70.06 106 ASP A N 1
ATOM 804 C CA . ASP A 1 106 ? -2.919 -11.501 47.583 1.00 70.06 106 ASP A CA 1
ATOM 805 C C . ASP A 1 106 ? -1.458 -11.097 47.288 1.00 70.06 106 ASP A C 1
ATOM 807 O O . ASP A 1 106 ? -0.634 -11.174 48.191 1.00 70.06 106 ASP A O 1
ATOM 811 N N . ASP A 1 107 ? -1.131 -10.600 46.086 1.00 68.12 107 ASP A N 1
ATOM 812 C CA . ASP A 1 107 ? 0.205 -10.051 45.762 1.00 68.12 107 ASP A CA 1
ATOM 813 C C . ASP A 1 107 ? 0.357 -8.554 46.136 1.00 68.12 107 ASP A C 1
ATOM 815 O O . ASP A 1 107 ? 1.418 -7.958 45.929 1.00 68.12 107 ASP A O 1
ATOM 819 N N . LEU A 1 108 ? -0.700 -7.914 46.661 1.00 69.06 108 LEU A N 1
ATOM 820 C CA . LEU A 1 108 ? -0.740 -6.476 46.990 1.00 69.06 108 LEU A CA 1
ATOM 821 C C . LEU A 1 108 ? -0.819 -6.165 48.499 1.00 69.06 108 LEU A C 1
ATOM 823 O O . LEU A 1 108 ? -0.921 -4.986 48.859 1.00 69.06 108 LEU A O 1
ATOM 827 N N . LEU A 1 109 ? -0.780 -7.180 49.368 1.00 59.38 109 LEU A N 1
ATOM 828 C CA . LEU A 1 109 ? -0.829 -7.055 50.834 1.00 59.38 109 LEU A CA 1
ATOM 829 C C . LEU A 1 109 ? 0.447 -7.594 51.487 1.00 59.38 109 LEU A C 1
ATOM 831 O O . LEU A 1 109 ? 0.886 -6.960 52.475 1.00 59.38 109 LEU A O 1
#

Sequence (109 aa):
MLQEALQKLQKEVADSPKDEY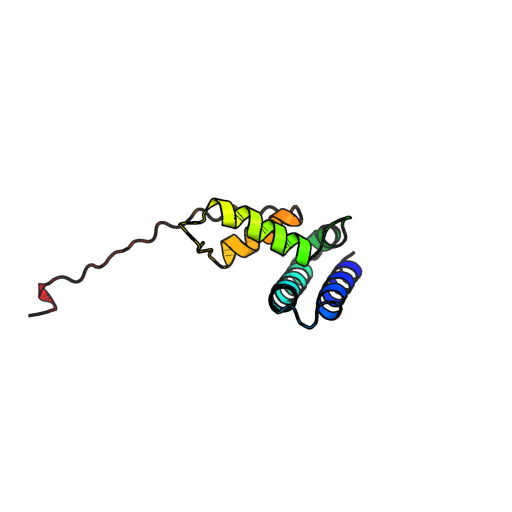VRMLGAELINYVRANPDKAPLFVAQGKSIQGSLAAMRKAVEKKKQGNMAVVTPDEGKSIVLEYYGIQTAKAEPEPVAVGFSVDIDDLL

Secondary structure (DSSP, 8-state):
-HHHHHHHHHHHHHT-TT-HHHHHHHHHHHHHHHH-GGGHHHHSSTT--HHHHHHHHHHHHHTT-BTTB----HHHHHHHHHHHTT-PPP--------------GGG--

Radius of gyration: 18.49 Å; Cα contacts (8 Å, |Δi|>4): 85; chains: 1; bounding box: 29×31×66 Å

Solvent-accessible surface area (backbone atoms only — not comparable to full-atom values): 6577 Å² total; per-residue (Å²): 89,51,69,57,25,48,51,50,45,51,46,57,31,66,78,34,79,86,40,64,66,47,42,55,52,34,55,52,50,48,51,48,37,69,76,36,52,89,54,14,59,42,60,64,36,90,90,54,46,67,68,52,24,52,53,48,34,50,61,58,46,60,76,67,42,58,92,95,46,66,89,76,53,75,64,59,52,50,39,45,34,37,42,67,51,71,41,86,59,83,77,80,70,82,74,78,81,78,83,73,82,84,73,62,72,80,82,77,115

Mean predicted aligned error: 8.33 Å

pLDDT: mean 88.41, std 14.76, range [46.72, 98.44]

Foldseek 3Di:
DLVVLLVQLVVLCVVCVPDPQSVVVSVVVSVVCVVPVVLSVLSVPPPHDSVQLVVQLCVVQVVQDDPPDGDDDPVRSVQSSCVSSVDHDPPPDPDPPPPDPPPPCVVVD